Protein AF-A0A8X7BXV0-F1 (afdb_monomer_lite)

Organism: NCBI:txid2747483

Secondary structure (DSSP, 8-state):
--------------HHHHHHHHHHHHHHHHHHHHHHHHHHHHHHHHHHHT--SHHHHHHHHHHHHHHHHHHHHHHHHHHHHHHHHHHHHHHHHHHHHHHHHHHHHHHHHHHHHHHHHHHHHHHHHHHHHHHHHHHHHHHHHHHHHTT-S-----

Radius of gyration: 42.77 Å; chains: 1; bounding box: 95×38×122 Å

Structure (mmCIF, N/CA/C/O backbone):
data_AF-A0A8X7BXV0-F1
#
_entry.id   AF-A0A8X7BXV0-F1
#
loop_
_atom_site.group_PDB
_atom_site.id
_atom_site.type_symbol
_atom_site.label_atom_id
_atom_site.label_alt_id
_atom_site.label_comp_id
_atom_site.label_asym_id
_atom_site.label_entity_id
_atom_site.label_seq_id
_atom_site.pdbx_PDB_ins_code
_atom_site.Cartn_x
_atom_site.Cartn_y
_atom_site.Cartn_z
_atom_site.occupancy
_atom_site.B_iso_or_equiv
_atom_site.auth_seq_id
_atom_site.auth_comp_id
_atom_site.auth_asym_id
_atom_site.auth_atom_id
_atom_site.pdbx_PDB_model_num
ATOM 1 N N . MET A 1 1 ? -26.030 30.511 24.329 1.00 39.91 1 MET A N 1
ATOM 2 C CA . MET A 1 1 ? -25.497 30.866 22.996 1.00 39.91 1 MET A CA 1
ATOM 3 C C . MET A 1 1 ? -24.841 29.623 22.423 1.00 39.91 1 MET A C 1
ATOM 5 O O . MET A 1 1 ? -23.992 29.082 23.123 1.00 39.91 1 MET A O 1
ATOM 9 N N . PRO A 1 2 ? -25.259 29.094 21.260 1.00 41.56 2 PRO A N 1
ATOM 10 C CA . PRO A 1 2 ? -24.598 27.933 20.691 1.00 41.56 2 PRO A CA 1
ATOM 11 C C . PRO A 1 2 ? -23.264 28.367 20.081 1.00 41.56 2 PRO A C 1
ATOM 13 O O . PRO A 1 2 ? -23.161 29.399 19.420 1.00 41.56 2 PRO A O 1
ATOM 16 N N . ASN A 1 3 ? -22.243 27.588 20.408 1.00 39.78 3 ASN A N 1
ATOM 17 C CA . ASN A 1 3 ? -20.853 27.816 20.075 1.00 39.78 3 ASN A CA 1
ATOM 18 C C . ASN A 1 3 ? -20.645 27.579 18.572 1.00 39.78 3 ASN A C 1
ATOM 20 O O . ASN A 1 3 ? -21.033 26.535 18.047 1.00 39.78 3 ASN A O 1
ATOM 24 N N . ASN A 1 4 ? -20.050 28.560 17.900 1.00 46.72 4 ASN A N 1
ATOM 25 C CA . ASN A 1 4 ? -19.720 28.536 16.482 1.00 46.72 4 ASN A CA 1
ATOM 26 C C . ASN A 1 4 ? -18.530 27.577 16.292 1.00 46.72 4 ASN A C 1
ATOM 28 O O . ASN A 1 4 ? -17.373 27.986 16.357 1.00 46.72 4 ASN A O 1
ATOM 32 N N . ARG A 1 5 ? -18.802 26.271 16.186 1.00 43.88 5 ARG A N 1
ATOM 33 C CA . ARG A 1 5 ? -17.774 25.265 15.906 1.00 43.88 5 ARG A CA 1
ATOM 34 C C . ARG A 1 5 ? -17.424 25.396 14.426 1.00 43.88 5 ARG A C 1
ATOM 36 O O . ARG A 1 5 ? -18.223 25.024 13.571 1.00 43.88 5 ARG A O 1
ATOM 43 N N . ASN A 1 6 ? -16.264 25.994 14.169 1.00 43.31 6 ASN A N 1
ATOM 44 C CA . ASN A 1 6 ? -15.626 26.086 12.864 1.00 43.31 6 ASN A CA 1
ATOM 45 C C . ASN A 1 6 ? -15.789 24.757 12.117 1.00 43.31 6 ASN A C 1
ATOM 47 O O . ASN A 1 6 ? -15.297 23.723 12.565 1.00 43.31 6 ASN A O 1
ATOM 51 N N . GLN A 1 7 ? -16.516 24.790 11.002 1.00 45.28 7 GLN A N 1
ATOM 52 C CA . GLN A 1 7 ? -16.443 23.759 9.979 1.00 45.28 7 GLN A CA 1
ATOM 53 C C . GLN A 1 7 ? -15.106 23.962 9.266 1.00 45.28 7 GLN A C 1
ATOM 55 O O . GLN A 1 7 ? -15.044 24.565 8.199 1.00 45.28 7 GLN A O 1
ATOM 60 N N . GLU A 1 8 ? -14.017 23.531 9.897 1.00 42.00 8 GLU A N 1
ATOM 61 C CA . GLU A 1 8 ? -12.831 23.177 9.132 1.00 42.00 8 GLU A CA 1
ATOM 62 C C . GLU A 1 8 ? -13.243 21.956 8.318 1.00 42.00 8 GLU A C 1
ATOM 64 O O . GLU A 1 8 ? -13.408 20.854 8.837 1.00 42.00 8 GLU A O 1
ATOM 69 N N . THR A 1 9 ? -13.533 22.178 7.040 1.00 44.78 9 THR A N 1
ATOM 70 C CA . THR A 1 9 ? -13.479 21.118 6.046 1.00 44.78 9 THR A CA 1
ATOM 71 C C . THR A 1 9 ? -12.040 20.620 6.048 1.00 44.78 9 THR A C 1
ATOM 73 O O . THR A 1 9 ? -11.200 21.153 5.326 1.00 44.78 9 THR A O 1
ATOM 76 N N . GLU A 1 10 ? -11.736 19.652 6.911 1.00 49.72 10 GLU A N 1
ATOM 77 C CA . GLU A 1 10 ? -10.613 18.757 6.690 1.00 49.72 10 GLU A CA 1
ATOM 78 C C . GLU A 1 10 ? -10.901 18.085 5.347 1.00 49.72 10 GLU A C 1
ATOM 80 O O . GLU A 1 10 ? -11.665 17.124 5.255 1.00 49.72 10 GLU A O 1
ATOM 85 N N . GLU A 1 11 ? -10.356 18.645 4.265 1.00 49.06 11 GLU A N 1
ATOM 86 C CA . GLU A 1 11 ? -10.111 17.863 3.063 1.00 49.06 11 GLU A CA 1
ATOM 87 C C . GLU A 1 11 ? -9.143 16.763 3.491 1.00 49.06 11 GLU A C 1
ATOM 89 O O . GLU A 1 11 ? -7.925 16.937 3.495 1.00 49.06 11 GLU A O 1
ATOM 94 N N . THR A 1 12 ? -9.700 15.638 3.936 1.00 64.38 12 THR A N 1
ATOM 95 C CA . THR A 1 12 ? -8.961 14.402 4.142 1.00 64.38 12 THR A CA 1
ATOM 96 C C . THR A 1 12 ? -8.241 14.119 2.834 1.00 64.38 12 THR A C 1
ATOM 98 O O . THR A 1 12 ? -8.889 13.879 1.811 1.00 64.38 12 THR A O 1
ATOM 101 N N . PHE A 1 13 ? -6.913 14.240 2.843 1.00 65.81 13 PHE A N 1
ATOM 102 C CA . PHE A 1 13 ? -6.087 13.979 1.675 1.00 65.81 13 PHE A CA 1
ATOM 103 C C . PHE A 1 13 ? -6.373 12.555 1.204 1.00 65.81 13 PHE A C 1
ATOM 105 O O . PHE A 1 13 ? -6.016 11.604 1.890 1.00 65.81 13 PHE A O 1
ATOM 112 N N . ASP A 1 14 ? -7.038 12.428 0.056 1.00 72.69 14 ASP A N 1
ATOM 113 C CA . ASP A 1 14 ? -7.282 11.151 -0.601 1.00 72.69 14 ASP A CA 1
ATOM 114 C C . ASP A 1 14 ? -6.080 10.848 -1.510 1.00 72.69 14 ASP A C 1
ATOM 116 O O . ASP A 1 14 ? -5.956 11.431 -2.602 1.00 72.69 14 ASP A O 1
ATOM 120 N N . PRO A 1 15 ? -5.168 9.950 -1.093 1.00 68.12 15 PRO A N 1
ATOM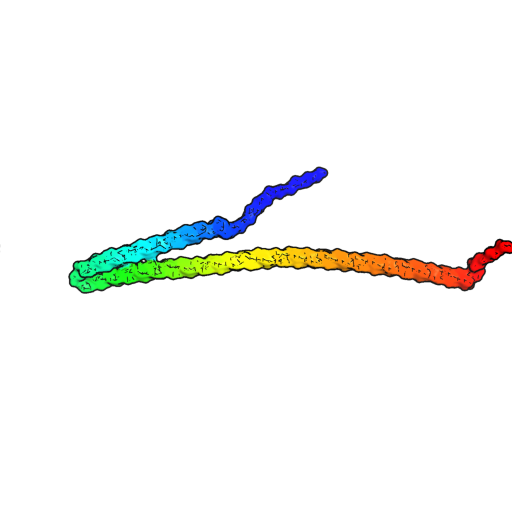 121 C CA . PRO A 1 15 ? -3.977 9.644 -1.868 1.00 68.12 15 PRO A CA 1
ATOM 122 C C . PRO A 1 15 ? -4.345 9.038 -3.224 1.00 68.12 15 PRO A C 1
ATOM 124 O O . PRO A 1 15 ? -3.634 9.255 -4.206 1.00 68.12 15 PRO A O 1
ATOM 127 N N . GLN A 1 16 ? -5.471 8.324 -3.329 1.00 69.81 16 GLN A N 1
ATOM 128 C CA . GLN A 1 16 ? -5.888 7.712 -4.586 1.00 69.81 16 GLN A CA 1
ATOM 129 C C . GLN A 1 16 ? -6.307 8.774 -5.604 1.00 69.81 16 GLN A C 1
ATOM 131 O O . GLN A 1 16 ? -5.940 8.672 -6.779 1.00 69.81 16 GLN A O 1
ATOM 136 N N . LYS A 1 17 ? -6.997 9.830 -5.166 1.00 76.75 17 LYS A N 1
ATOM 137 C CA . LYS A 1 17 ? -7.440 10.928 -6.039 1.00 76.75 17 LYS A CA 1
ATOM 138 C C . LYS A 1 17 ? -6.285 11.784 -6.563 1.00 76.75 17 LYS A C 1
ATOM 140 O O . LYS A 1 17 ? -6.341 12.255 -7.699 1.00 76.75 17 LYS A O 1
ATOM 145 N N . HIS A 1 18 ? -5.239 11.980 -5.762 1.00 72.06 18 HIS A N 1
ATOM 146 C CA . HIS A 1 18 ? -4.128 12.867 -6.119 1.00 72.06 18 HIS A CA 1
ATOM 147 C C . HIS A 1 18 ? -2.929 12.148 -6.745 1.00 72.06 18 HIS A C 1
ATOM 149 O O . HIS A 1 18 ? -2.298 12.694 -7.650 1.00 72.06 18 HIS A O 1
ATOM 155 N N . VAL A 1 19 ? -2.612 10.930 -6.306 1.00 77.31 19 VAL A N 1
ATOM 156 C CA . VAL A 1 19 ? -1.372 10.244 -6.697 1.00 77.31 19 VAL A CA 1
ATOM 157 C C . VAL A 1 19 ? -1.575 9.366 -7.938 1.00 77.31 19 VAL A C 1
ATOM 159 O O . VAL A 1 19 ? -0.706 9.331 -8.812 1.00 77.31 19 VAL A O 1
ATOM 162 N N . SER A 1 20 ? -2.743 8.733 -8.097 1.00 82.31 20 SER A N 1
ATOM 163 C CA . SER A 1 20 ? -3.017 7.846 -9.243 1.00 82.31 20 SER A CA 1
ATOM 164 C C . SER A 1 20 ? -2.879 8.532 -10.615 1.00 82.31 20 SER A C 1
ATOM 166 O O . SER A 1 20 ? -2.255 7.950 -11.506 1.00 82.31 20 SER A O 1
ATOM 168 N N . PRO A 1 21 ? -3.371 9.772 -10.832 1.00 85.44 21 PRO A N 1
ATOM 169 C CA . PRO A 1 21 ? -3.201 10.456 -12.118 1.00 85.44 21 PRO A CA 1
ATOM 170 C C . PRO A 1 21 ? -1.733 10.747 -12.455 1.00 85.44 21 PRO A C 1
ATOM 172 O O . PRO A 1 21 ? -1.325 10.627 -13.611 1.00 85.44 21 PRO A O 1
ATOM 175 N N . ILE A 1 22 ? -0.931 11.102 -11.446 1.00 84.75 22 ILE A N 1
ATOM 176 C CA . ILE A 1 22 ? 0.501 11.387 -11.604 1.00 84.75 22 ILE A CA 1
ATOM 177 C C . ILE A 1 22 ? 1.237 10.115 -12.023 1.00 84.75 22 ILE A C 1
ATOM 179 O O . ILE A 1 22 ? 2.021 10.139 -12.970 1.00 84.75 22 ILE A O 1
ATOM 183 N N . ILE A 1 23 ? 0.940 8.997 -11.363 1.00 85.31 23 ILE A N 1
ATOM 184 C CA . ILE A 1 23 ? 1.533 7.690 -11.658 1.00 85.31 23 ILE A CA 1
ATOM 185 C C . ILE A 1 23 ? 1.186 7.236 -13.073 1.00 85.31 23 ILE A C 1
ATOM 187 O O . ILE A 1 23 ? 2.075 6.842 -13.823 1.00 85.31 23 ILE A O 1
ATOM 191 N N . ASN A 1 24 ? -0.082 7.346 -13.470 1.00 86.88 24 ASN A N 1
ATOM 192 C CA . ASN A 1 24 ? -0.518 6.968 -14.814 1.00 86.88 24 ASN A CA 1
ATOM 193 C C . ASN A 1 24 ? 0.168 7.820 -15.891 1.00 86.88 24 ASN A C 1
ATOM 195 O O . ASN A 1 24 ? 0.605 7.299 -16.921 1.00 86.88 24 ASN A O 1
ATOM 199 N N . SER A 1 25 ? 0.309 9.124 -15.638 1.00 89.19 25 SER A N 1
ATOM 200 C CA . SER A 1 25 ? 1.036 10.038 -16.523 1.00 89.19 25 SER A CA 1
ATOM 201 C C . SER A 1 25 ? 2.518 9.665 -16.626 1.00 89.19 25 SER A C 1
ATOM 203 O O . SER A 1 25 ? 3.061 9.562 -17.728 1.00 89.19 25 SER A O 1
ATOM 205 N N . LEU A 1 26 ? 3.167 9.373 -15.494 1.00 88.88 26 LEU A N 1
ATOM 206 C CA . LEU A 1 26 ? 4.567 8.955 -15.450 1.00 88.88 26 LEU A CA 1
ATOM 207 C C . LEU A 1 26 ? 4.790 7.609 -16.151 1.00 88.88 26 LEU A C 1
ATOM 209 O O . LEU A 1 26 ? 5.744 7.477 -16.917 1.00 88.88 26 LEU A O 1
ATOM 213 N N . SER A 1 27 ? 3.893 6.641 -15.948 1.00 89.81 27 SER A N 1
ATOM 214 C CA . SER A 1 27 ? 3.903 5.347 -16.638 1.00 89.81 27 SER A CA 1
ATOM 215 C C . SER A 1 27 ? 3.830 5.531 -18.146 1.00 89.81 27 SER A C 1
ATOM 217 O O . SER A 1 27 ? 4.693 5.051 -18.881 1.00 89.81 27 SER A O 1
ATOM 219 N N . THR A 1 28 ? 2.855 6.318 -18.597 1.00 91.06 28 THR A N 1
ATOM 220 C CA . THR A 1 28 ? 2.651 6.625 -20.014 1.00 91.06 28 THR A CA 1
ATOM 221 C C . THR A 1 28 ? 3.893 7.288 -20.610 1.00 91.06 28 THR A C 1
ATOM 223 O O . THR A 1 28 ? 4.420 6.828 -21.623 1.00 91.06 28 THR A O 1
ATOM 226 N N . SER A 1 29 ? 4.416 8.323 -19.950 1.00 92.62 29 SER A N 1
ATOM 227 C CA . SER A 1 29 ? 5.624 9.035 -20.380 1.00 92.62 29 SER A CA 1
ATOM 228 C C . SER A 1 29 ? 6.847 8.112 -20.458 1.00 92.62 29 SER A C 1
ATOM 230 O O . SER A 1 29 ? 7.582 8.132 -21.445 1.00 92.62 29 SER A O 1
ATOM 232 N N . THR A 1 30 ? 7.028 7.234 -19.468 1.00 92.19 30 THR A N 1
ATOM 233 C CA . THR A 1 30 ? 8.156 6.293 -19.418 1.00 92.19 30 THR A CA 1
ATOM 234 C C . THR A 1 30 ? 8.076 5.255 -20.533 1.00 92.19 30 THR A C 1
ATOM 236 O O . THR A 1 30 ? 9.077 5.006 -21.206 1.00 92.19 30 THR A O 1
ATOM 239 N N . HIS A 1 31 ? 6.890 4.704 -20.810 1.00 91.81 31 HIS A N 1
ATOM 240 C CA . HIS A 1 31 ? 6.699 3.806 -21.951 1.00 91.81 31 HIS A CA 1
ATOM 241 C C . HIS A 1 31 ? 6.929 4.518 -23.287 1.00 91.81 31 HIS A C 1
ATOM 243 O O . HIS A 1 31 ? 7.582 3.960 -24.169 1.00 91.81 31 HIS A O 1
ATOM 249 N N . HIS A 1 32 ? 6.460 5.759 -23.446 1.00 94.56 32 HIS A N 1
ATOM 250 C CA . HIS A 1 32 ? 6.747 6.546 -24.647 1.00 94.56 32 HIS A CA 1
ATOM 251 C C . HIS A 1 32 ? 8.245 6.782 -24.836 1.00 94.56 32 HIS A C 1
ATOM 253 O O . HIS A 1 32 ? 8.755 6.598 -25.942 1.00 94.56 32 HIS A O 1
ATOM 259 N N . PHE A 1 33 ? 8.957 7.146 -23.770 1.00 94.81 33 PHE A N 1
ATOM 260 C CA . PHE A 1 33 ? 10.397 7.362 -23.823 1.00 94.81 33 PHE A CA 1
ATOM 261 C C . PHE A 1 33 ? 11.161 6.067 -24.141 1.00 94.81 33 PHE A C 1
ATOM 263 O O . PHE A 1 33 ? 12.003 6.063 -25.037 1.00 94.81 33 PHE A O 1
ATOM 270 N N . SER A 1 34 ? 10.812 4.951 -23.494 1.00 96.56 34 SER A N 1
ATOM 271 C CA . SER A 1 34 ? 11.367 3.621 -23.789 1.00 96.56 34 SER A CA 1
ATOM 272 C C . SER A 1 34 ? 11.156 3.226 -25.258 1.00 96.56 34 SER A C 1
ATOM 274 O O . SER A 1 34 ? 12.099 2.845 -25.958 1.00 96.56 34 SER A O 1
ATOM 276 N N . ASN A 1 35 ? 9.943 3.425 -25.781 1.00 95.94 35 ASN A N 1
ATOM 277 C CA . ASN A 1 35 ? 9.632 3.174 -27.187 1.00 95.94 35 ASN A CA 1
ATOM 278 C C . ASN A 1 35 ? 10.438 4.075 -28.132 1.00 95.94 35 ASN A C 1
ATOM 280 O O . ASN A 1 35 ? 10.921 3.605 -29.164 1.00 95.94 35 ASN A O 1
ATOM 284 N N . ALA A 1 36 ? 10.622 5.352 -27.786 1.00 96.81 36 ALA A N 1
ATOM 285 C CA . ALA A 1 36 ? 11.446 6.269 -28.566 1.00 96.81 36 ALA A CA 1
ATOM 286 C C . ALA A 1 36 ? 12.913 5.809 -28.609 1.00 96.81 36 ALA A C 1
ATOM 288 O O . ALA A 1 36 ? 13.510 5.789 -29.686 1.00 96.81 36 ALA A O 1
ATOM 289 N N . LEU A 1 37 ? 13.480 5.366 -27.481 1.00 96.88 37 LEU A N 1
ATOM 290 C CA . LEU A 1 37 ? 14.834 4.802 -27.432 1.00 96.88 37 LEU A CA 1
ATOM 291 C C . LEU A 1 37 ? 14.965 3.546 -28.303 1.00 96.88 37 LEU A C 1
ATOM 293 O O . LEU A 1 37 ? 15.917 3.439 -29.075 1.00 96.88 37 LEU A O 1
ATOM 297 N N . MET A 1 38 ? 13.985 2.639 -28.257 1.00 97.00 38 MET A N 1
ATOM 298 C CA . MET A 1 38 ? 13.956 1.453 -29.124 1.00 97.00 38 MET A CA 1
ATOM 299 C C . MET A 1 38 ? 13.912 1.818 -30.613 1.00 97.00 38 MET A C 1
ATOM 301 O O . MET A 1 38 ? 14.627 1.226 -31.425 1.00 97.00 38 MET A O 1
ATOM 305 N N . GLN A 1 39 ? 13.113 2.818 -30.993 1.00 97.12 39 GLN A N 1
ATOM 306 C CA . GLN A 1 39 ? 13.064 3.306 -32.374 1.00 97.12 39 GLN A CA 1
ATOM 307 C C . GLN A 1 39 ? 14.400 3.916 -32.814 1.00 97.12 39 GLN A C 1
ATOM 309 O O . GLN A 1 39 ? 14.862 3.638 -33.924 1.00 97.12 39 GLN A O 1
ATOM 314 N N . GLN A 1 40 ? 15.048 4.699 -31.946 1.00 96.31 40 GLN A N 1
ATOM 315 C CA . GLN A 1 40 ? 16.380 5.244 -32.218 1.00 96.31 40 GLN A CA 1
ATOM 316 C C . GLN A 1 40 ? 17.418 4.129 -32.376 1.00 96.31 40 GLN A C 1
ATOM 318 O O . GLN A 1 40 ? 18.187 4.155 -33.336 1.00 96.31 40 GLN A O 1
ATOM 323 N N . ALA A 1 41 ? 17.394 3.113 -31.509 1.00 97.12 41 ALA A N 1
ATOM 324 C CA . ALA A 1 41 ? 18.276 1.955 -31.609 1.00 97.12 41 ALA A CA 1
ATOM 325 C C . ALA A 1 41 ? 18.091 1.209 -32.942 1.00 97.12 41 ALA A C 1
ATOM 327 O O . ALA A 1 41 ? 19.070 0.863 -33.599 1.00 97.12 41 ALA A O 1
ATOM 328 N N . ASN A 1 42 ? 16.849 1.018 -33.393 1.00 96.06 42 ASN A N 1
ATOM 329 C CA . ASN A 1 42 ? 16.563 0.357 -34.669 1.00 96.06 42 ASN A CA 1
ATOM 330 C C . ASN A 1 42 ? 17.025 1.185 -35.878 1.00 96.06 42 ASN A C 1
ATOM 332 O O . ASN A 1 42 ? 17.628 0.640 -36.802 1.00 96.06 42 ASN A O 1
ATOM 336 N N . SER A 1 43 ? 16.803 2.503 -35.855 1.00 96.50 43 SER A N 1
ATOM 337 C CA . SER A 1 43 ? 17.302 3.418 -36.892 1.00 96.50 43 SER A CA 1
ATOM 338 C C . SER A 1 43 ? 18.833 3.410 -36.964 1.00 96.50 43 SER A C 1
ATOM 340 O O . SER A 1 43 ? 19.417 3.326 -38.046 1.00 96.50 43 SER A O 1
ATOM 342 N N . LEU A 1 44 ? 19.495 3.440 -35.804 1.00 95.19 44 LEU A N 1
ATOM 343 C CA . LEU A 1 44 ? 20.950 3.407 -35.708 1.00 95.19 44 LEU A CA 1
ATOM 344 C C . LEU A 1 44 ? 21.525 2.059 -36.158 1.00 95.19 44 LEU A C 1
ATOM 346 O O . LEU A 1 44 ? 22.523 2.053 -36.872 1.00 95.19 44 LEU A O 1
ATOM 350 N N . SER A 1 45 ? 20.867 0.945 -35.828 1.00 95.75 45 SER A N 1
ATOM 351 C CA . SER A 1 45 ? 21.229 -0.395 -36.309 1.00 95.75 45 SER A CA 1
ATOM 352 C C . SER A 1 45 ? 21.236 -0.451 -37.837 1.00 95.75 45 SER A C 1
ATOM 354 O O . SER A 1 45 ? 22.219 -0.889 -38.426 1.00 95.75 45 SER A O 1
ATOM 356 N N . GLY A 1 46 ? 20.189 0.070 -38.489 1.00 93.88 46 GLY A N 1
ATOM 357 C CA . GLY A 1 46 ? 20.126 0.114 -39.952 1.00 93.88 46 GLY A CA 1
ATOM 358 C C . GLY A 1 46 ? 21.239 0.963 -40.576 1.00 93.88 46 GLY A C 1
ATOM 359 O O . GLY A 1 46 ? 21.791 0.598 -41.610 1.00 93.88 46 GLY A O 1
ATOM 360 N N . LYS A 1 47 ? 21.627 2.070 -39.927 1.00 94.06 47 LYS A N 1
ATOM 361 C CA . LYS A 1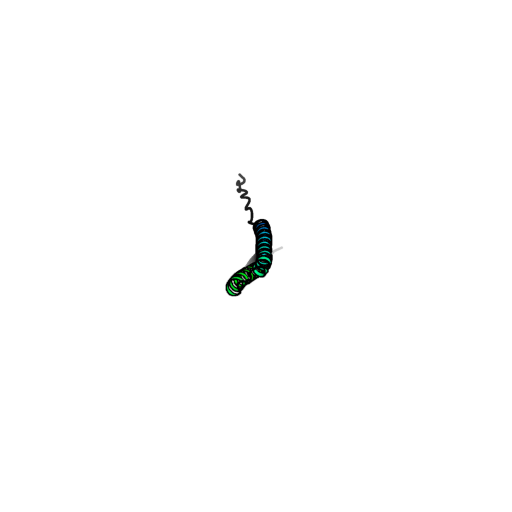 47 ? 22.784 2.877 -40.356 1.00 94.06 47 LYS A CA 1
ATOM 362 C C . LYS A 1 47 ? 24.108 2.144 -40.142 1.00 94.06 47 LYS A C 1
ATOM 364 O O . LYS A 1 47 ? 24.977 2.222 -41.004 1.00 94.06 47 LYS A O 1
ATOM 369 N N . ALA A 1 48 ? 24.257 1.432 -39.026 1.00 94.31 48 ALA A N 1
ATOM 370 C CA . ALA A 1 48 ? 25.450 0.648 -38.714 1.00 94.31 48 ALA A CA 1
ATOM 371 C C . ALA A 1 48 ? 25.688 -0.461 -39.747 1.00 94.31 48 ALA A C 1
ATOM 373 O O . ALA A 1 48 ? 26.831 -0.759 -40.089 1.00 94.31 48 ALA A O 1
ATOM 374 N N . ASP A 1 49 ? 24.621 -1.032 -40.307 1.00 93.31 49 ASP A N 1
ATOM 375 C CA . ASP A 1 49 ? 24.730 -2.047 -41.353 1.00 93.31 49 ASP A CA 1
ATOM 376 C C . ASP A 1 49 ? 25.316 -1.538 -42.671 1.00 93.31 49 ASP A C 1
ATOM 378 O O . ASP A 1 49 ? 25.885 -2.329 -43.420 1.00 93.31 49 ASP A O 1
ATOM 382 N N . MET A 1 50 ? 25.258 -0.228 -42.918 1.00 95.25 50 MET A N 1
ATOM 383 C CA . MET A 1 50 ? 25.861 0.417 -44.088 1.00 95.25 50 MET A CA 1
ATOM 384 C C . MET A 1 50 ? 27.349 0.764 -43.892 1.00 95.25 50 MET A C 1
ATOM 386 O O . MET A 1 50 ? 27.986 1.272 -44.815 1.00 95.25 50 MET A O 1
ATOM 390 N N . ILE A 1 51 ? 27.907 0.538 -42.697 1.00 95.75 51 ILE A N 1
ATOM 391 C CA . ILE A 1 51 ? 29.301 0.859 -42.373 1.00 95.75 51 ILE A CA 1
ATOM 392 C C . ILE A 1 51 ? 30.210 -0.285 -42.831 1.00 95.75 51 ILE A C 1
ATOM 394 O O . ILE A 1 51 ? 30.072 -1.422 -42.385 1.00 95.75 51 ILE A O 1
ATOM 398 N N . ASN A 1 52 ? 31.176 0.040 -43.695 1.00 95.88 52 ASN A N 1
ATOM 399 C CA . ASN A 1 52 ? 32.144 -0.928 -44.222 1.00 95.88 52 ASN A CA 1
ATOM 400 C C . ASN A 1 52 ? 33.337 -1.166 -43.286 1.00 95.88 52 ASN A C 1
ATOM 402 O O . ASN A 1 52 ? 33.944 -2.231 -43.345 1.00 95.88 52 ASN A O 1
ATOM 406 N N . ASP A 1 53 ? 33.688 -0.183 -42.450 1.00 97.69 53 ASP A N 1
ATOM 407 C CA . ASP A 1 53 ? 34.765 -0.326 -41.469 1.00 97.69 53 ASP A CA 1
ATOM 408 C C . ASP A 1 53 ? 34.295 -1.176 -40.271 1.00 97.69 53 ASP A C 1
ATOM 410 O O . ASP A 1 53 ? 33.367 -0.762 -39.566 1.00 97.69 53 ASP A O 1
ATOM 414 N N . PRO A 1 54 ? 34.904 -2.349 -40.013 1.00 95.38 54 PRO A N 1
ATOM 415 C CA . PRO A 1 54 ? 34.421 -3.268 -38.984 1.00 95.38 54 PRO A CA 1
ATOM 416 C C . PRO A 1 54 ? 34.461 -2.693 -37.564 1.00 95.38 54 PRO A C 1
ATOM 418 O O . PRO A 1 54 ? 33.536 -2.929 -36.788 1.00 95.38 54 PRO A O 1
ATOM 421 N N . GLU A 1 55 ? 35.495 -1.922 -37.221 1.00 96.06 55 GLU A N 1
ATOM 422 C CA . GLU A 1 55 ? 35.655 -1.354 -35.874 1.00 96.06 55 GLU A CA 1
ATOM 423 C C . GLU A 1 55 ? 34.645 -0.230 -35.609 1.00 96.06 55 GLU A C 1
ATOM 425 O O . GLU A 1 55 ? 34.009 -0.174 -34.550 1.00 96.06 55 GLU A O 1
ATOM 430 N N . THR A 1 56 ? 34.407 0.626 -36.604 1.00 94.50 56 THR A N 1
ATOM 431 C CA . THR A 1 56 ? 33.355 1.645 -36.540 1.00 94.50 56 THR A CA 1
ATOM 432 C C . THR A 1 56 ? 31.974 0.991 -36.479 1.00 94.50 56 THR A C 1
ATOM 434 O O . THR A 1 56 ? 31.145 1.390 -35.659 1.00 94.50 56 THR A O 1
ATOM 437 N N . LYS A 1 57 ? 31.722 -0.054 -37.285 1.00 96.75 57 LYS A N 1
ATOM 438 C CA . LYS A 1 57 ? 30.459 -0.808 -37.244 1.00 96.75 57 LYS A CA 1
ATOM 439 C C . LYS A 1 57 ? 30.214 -1.403 -35.859 1.00 96.75 57 LYS A C 1
ATOM 441 O O . LYS A 1 57 ? 29.114 -1.264 -35.324 1.00 96.75 57 LYS A O 1
ATOM 446 N N . LYS A 1 58 ? 31.235 -2.022 -35.261 1.00 96.00 58 LYS A N 1
ATOM 447 C CA . LYS A 1 58 ? 31.168 -2.576 -33.905 1.00 96.00 58 LYS A CA 1
ATOM 448 C C . LYS A 1 58 ? 30.825 -1.499 -32.876 1.00 96.00 58 LYS A C 1
ATOM 450 O O . LYS A 1 58 ? 29.864 -1.668 -32.137 1.00 96.00 58 LYS A O 1
ATOM 455 N N . SER A 1 59 ? 31.523 -0.365 -32.906 1.00 94.75 59 SER A N 1
ATOM 456 C CA . SER A 1 59 ? 31.276 0.752 -31.980 1.00 94.75 59 SER A CA 1
ATOM 457 C C . SER A 1 59 ? 29.834 1.274 -32.067 1.00 94.75 59 SER A C 1
ATOM 459 O O . SER A 1 59 ? 29.203 1.560 -31.052 1.00 94.75 59 SER A O 1
ATOM 461 N N . PHE A 1 60 ? 29.274 1.364 -33.278 1.00 95.38 60 PHE A N 1
ATOM 462 C CA . PHE A 1 60 ? 27.868 1.727 -33.474 1.00 95.38 60 PHE A CA 1
ATOM 463 C C . PHE A 1 60 ? 26.907 0.670 -32.920 1.00 95.38 60 PHE A C 1
ATOM 465 O O . PHE A 1 60 ? 25.912 1.025 -32.287 1.00 95.38 60 PHE A O 1
ATOM 472 N N . MET A 1 61 ? 27.192 -0.615 -33.135 1.00 97.00 61 MET A N 1
ATOM 473 C CA . MET A 1 61 ? 26.370 -1.704 -32.601 1.00 97.00 61 MET A CA 1
ATOM 474 C C . MET A 1 61 ? 26.404 -1.768 -31.071 1.00 97.00 61 MET A C 1
ATOM 476 O O . MET A 1 61 ? 25.371 -2.044 -30.464 1.00 97.00 61 MET A O 1
ATOM 480 N N . ASP A 1 62 ? 27.529 -1.432 -30.441 1.00 96.75 62 ASP A N 1
ATOM 481 C CA . ASP A 1 62 ? 27.614 -1.308 -28.984 1.00 96.75 62 ASP A CA 1
ATOM 482 C C . ASP A 1 62 ? 26.677 -0.197 -28.473 1.00 96.75 62 ASP A C 1
ATOM 484 O O . ASP A 1 62 ? 25.925 -0.404 -27.522 1.00 96.75 62 ASP A O 1
ATOM 488 N N . ILE A 1 63 ? 26.615 0.953 -29.158 1.00 96.25 63 ILE A N 1
ATOM 489 C CA . ILE A 1 63 ? 25.656 2.027 -28.832 1.00 96.25 63 ILE A CA 1
ATOM 490 C C . ILE A 1 63 ? 24.206 1.553 -29.017 1.00 96.25 63 ILE A C 1
ATOM 492 O O . ILE A 1 63 ? 23.360 1.830 -28.167 1.00 96.25 63 ILE A O 1
ATOM 496 N N . VAL A 1 64 ? 23.901 0.833 -30.103 1.00 97.38 64 VAL A N 1
ATOM 497 C CA . VAL A 1 64 ? 22.565 0.256 -30.348 1.00 97.38 64 VAL A CA 1
ATOM 498 C C . VAL A 1 64 ? 22.153 -0.668 -29.205 1.00 97.38 64 VAL A C 1
ATOM 500 O O . VAL A 1 64 ? 21.027 -0.569 -28.715 1.00 97.38 64 VAL A O 1
ATOM 503 N N . ASN A 1 65 ? 23.053 -1.551 -28.773 1.00 97.19 65 ASN A N 1
ATOM 504 C CA . ASN A 1 65 ? 22.790 -2.483 -27.683 1.00 97.19 65 ASN A CA 1
ATOM 505 C C . ASN A 1 65 ? 22.574 -1.738 -26.363 1.00 97.19 65 ASN A C 1
ATOM 507 O O . ASN A 1 65 ? 21.559 -1.969 -25.711 1.00 97.19 65 ASN A O 1
ATOM 511 N N . ASN A 1 66 ? 23.419 -0.754 -26.045 1.00 97.50 66 ASN A N 1
ATOM 512 C CA . ASN A 1 66 ? 23.251 0.083 -24.856 1.00 97.50 66 ASN A CA 1
ATOM 513 C C . ASN A 1 66 ? 21.896 0.812 -24.847 1.00 97.50 66 ASN A C 1
ATOM 515 O O . ASN A 1 66 ? 21.223 0.863 -23.821 1.00 97.50 66 ASN A O 1
ATOM 519 N N . LEU A 1 67 ? 21.448 1.352 -25.988 1.00 97.19 67 LEU A N 1
ATOM 520 C CA . LEU A 1 67 ? 20.132 1.997 -26.085 1.00 97.19 67 LEU A CA 1
ATOM 521 C C . LEU A 1 67 ? 18.982 1.015 -25.816 1.00 97.19 67 LEU A C 1
ATOM 523 O O . LEU A 1 67 ? 18.021 1.373 -25.133 1.00 97.19 67 LEU A O 1
ATOM 527 N N . ARG A 1 68 ? 19.080 -0.220 -26.326 1.00 97.62 68 ARG A N 1
ATOM 528 C CA . ARG A 1 68 ? 18.090 -1.280 -26.066 1.00 97.62 68 ARG A CA 1
ATOM 529 C C . ARG A 1 68 ? 18.077 -1.690 -24.598 1.00 97.62 68 ARG A C 1
ATOM 531 O O . ARG A 1 68 ? 17.000 -1.842 -24.025 1.00 97.62 68 ARG A O 1
ATOM 538 N N . GLU A 1 69 ? 19.249 -1.827 -23.986 1.00 97.69 69 GLU A N 1
ATOM 539 C CA . GLU A 1 69 ? 19.385 -2.141 -22.563 1.00 97.69 69 GLU A CA 1
ATOM 540 C C . GLU A 1 69 ? 18.767 -1.047 -21.689 1.00 97.69 69 GLU A C 1
ATOM 542 O O . GLU A 1 69 ? 17.968 -1.353 -20.805 1.00 97.69 69 GLU A O 1
ATOM 547 N N . ILE A 1 70 ? 19.039 0.228 -21.985 1.00 96.19 70 ILE A N 1
ATOM 548 C CA . ILE A 1 70 ? 18.443 1.364 -21.268 1.00 96.19 70 ILE A CA 1
ATOM 549 C C . ILE A 1 70 ? 16.914 1.359 -21.405 1.00 96.19 70 ILE A C 1
ATOM 551 O O . ILE A 1 70 ? 16.211 1.516 -20.407 1.00 96.19 70 ILE A O 1
ATOM 555 N N . ALA A 1 71 ? 16.376 1.145 -22.610 1.00 96.31 71 ALA A N 1
ATOM 556 C CA . ALA A 1 71 ? 14.928 1.074 -22.826 1.00 96.31 71 ALA A CA 1
ATOM 557 C C . ALA A 1 71 ? 14.278 -0.079 -22.034 1.00 96.31 71 ALA A C 1
ATOM 559 O O . ALA A 1 71 ? 13.248 0.093 -21.372 1.00 96.31 71 ALA A O 1
ATOM 560 N N . SER A 1 72 ? 14.915 -1.253 -22.039 1.00 94.88 72 SER A N 1
ATOM 561 C CA . SER A 1 72 ? 14.460 -2.411 -21.264 1.00 94.88 72 SER A CA 1
ATOM 562 C C . SER A 1 72 ? 14.505 -2.144 -19.756 1.00 94.88 72 SER A C 1
ATOM 564 O O . SER A 1 72 ? 13.560 -2.479 -19.036 1.00 94.88 72 SER A O 1
ATOM 566 N N . ALA A 1 73 ? 15.572 -1.504 -19.273 1.00 95.38 73 ALA A N 1
ATOM 567 C CA . ALA A 1 73 ? 15.733 -1.150 -17.867 1.00 95.38 73 ALA A CA 1
ATOM 568 C C . ALA A 1 73 ? 14.673 -0.140 -17.406 1.00 95.38 73 ALA A C 1
ATOM 570 O O . ALA A 1 73 ? 14.085 -0.319 -16.343 1.00 95.38 73 ALA A O 1
ATOM 571 N N . LEU A 1 74 ? 14.370 0.875 -18.220 1.00 94.31 74 LEU A N 1
ATOM 572 C CA . LEU A 1 74 ? 13.315 1.854 -17.931 1.00 94.31 74 LEU A CA 1
ATOM 573 C C . LEU A 1 74 ? 11.936 1.206 -17.825 1.00 94.31 74 LEU A C 1
ATOM 575 O O . LEU A 1 74 ? 11.177 1.524 -16.913 1.00 94.31 74 LEU A O 1
ATOM 579 N N . THR A 1 75 ? 11.630 0.279 -18.733 1.00 91.50 75 THR A N 1
ATOM 580 C CA . THR A 1 75 ? 10.366 -0.471 -18.708 1.00 91.50 75 THR A CA 1
ATOM 581 C C . THR A 1 75 ? 10.261 -1.294 -17.424 1.00 91.50 75 THR A C 1
ATOM 583 O O . THR A 1 75 ? 9.285 -1.172 -16.693 1.00 91.50 75 THR A O 1
ATOM 586 N N . SER A 1 76 ? 11.323 -2.031 -17.085 1.00 93.94 76 SER A N 1
ATOM 587 C CA . SER A 1 76 ? 11.371 -2.855 -15.869 1.00 93.94 76 SER A CA 1
ATOM 588 C C . SER A 1 76 ? 11.248 -2.017 -14.591 1.00 93.94 76 SER A C 1
ATOM 590 O O . SER A 1 76 ? 10.561 -2.400 -13.647 1.00 93.94 76 SER A O 1
ATOM 592 N N . LEU A 1 77 ? 11.900 -0.851 -14.550 1.00 91.12 77 LEU A N 1
ATOM 593 C CA . LEU A 1 77 ? 11.804 0.082 -13.429 1.00 91.12 77 LEU A CA 1
ATOM 594 C C . LEU A 1 77 ? 10.374 0.611 -13.270 1.00 91.12 77 LEU A C 1
ATOM 596 O O . LEU A 1 77 ? 9.883 0.710 -12.146 1.00 91.12 77 LEU A O 1
ATOM 600 N N . MET A 1 78 ? 9.694 0.916 -14.377 1.00 90.88 78 MET A N 1
ATOM 601 C CA . MET A 1 78 ? 8.308 1.377 -14.345 1.00 90.88 78 MET A CA 1
ATOM 602 C C . MET A 1 78 ? 7.349 0.290 -13.849 1.00 90.88 78 MET A C 1
ATOM 604 O O . MET A 1 78 ? 6.492 0.577 -13.013 1.00 90.88 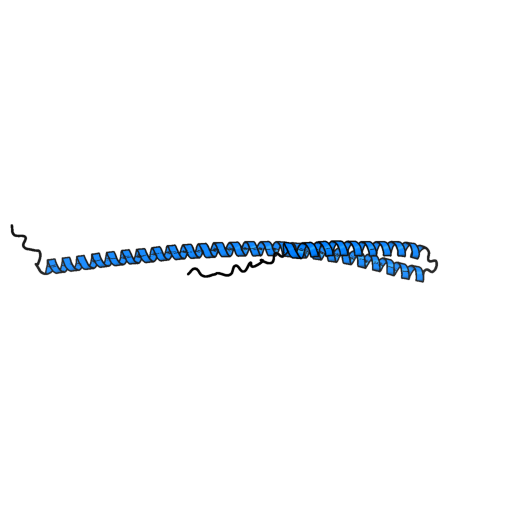78 MET A O 1
ATOM 608 N N . ASP A 1 79 ? 7.525 -0.954 -14.296 1.00 89.25 79 ASP A N 1
ATOM 609 C CA . ASP A 1 79 ? 6.715 -2.091 -13.845 1.00 89.25 79 ASP A CA 1
ATOM 610 C C . ASP A 1 79 ? 6.891 -2.343 -12.340 1.00 89.25 79 ASP A C 1
ATOM 612 O O . ASP A 1 79 ? 5.911 -2.499 -11.607 1.00 89.25 79 ASP A O 1
ATOM 616 N N . ASN A 1 80 ? 8.135 -2.291 -11.852 1.00 92.00 80 ASN A N 1
ATOM 617 C CA . ASN A 1 80 ? 8.436 -2.411 -10.425 1.00 92.00 80 ASN A CA 1
ATOM 618 C C . ASN A 1 80 ? 7.797 -1.280 -9.607 1.00 92.00 80 ASN A C 1
ATOM 620 O O . ASN A 1 80 ? 7.222 -1.533 -8.548 1.00 92.00 80 ASN A O 1
ATOM 624 N N . ASN A 1 81 ? 7.855 -0.040 -10.102 1.00 89.50 81 ASN A N 1
ATOM 625 C CA . ASN A 1 81 ? 7.205 1.092 -9.444 1.00 89.50 81 ASN A CA 1
ATOM 626 C C . ASN A 1 81 ? 5.685 0.901 -9.381 1.00 89.50 81 ASN A C 1
ATOM 628 O O . ASN A 1 81 ? 5.099 1.078 -8.315 1.00 89.50 81 ASN A O 1
ATOM 632 N N . ASN A 1 82 ? 5.051 0.493 -10.484 1.00 87.81 82 ASN A N 1
ATOM 633 C CA . ASN A 1 82 ? 3.614 0.213 -10.526 1.00 87.81 82 ASN A CA 1
ATOM 634 C C . ASN A 1 82 ? 3.211 -0.876 -9.517 1.00 87.81 82 ASN A C 1
ATOM 636 O O . ASN A 1 82 ? 2.188 -0.746 -8.846 1.00 87.81 82 ASN A O 1
ATOM 640 N N . MET A 1 83 ? 4.032 -1.917 -9.356 1.00 90.00 83 MET A N 1
ATOM 641 C CA . MET A 1 83 ? 3.803 -2.952 -8.345 1.00 90.00 83 MET A CA 1
ATOM 642 C C . MET A 1 83 ? 3.892 -2.395 -6.919 1.00 90.00 83 MET A C 1
ATOM 644 O O . MET A 1 83 ? 3.002 -2.651 -6.109 1.00 90.00 83 MET A O 1
ATOM 648 N N . ALA A 1 84 ? 4.928 -1.609 -6.616 1.00 87.94 84 ALA A N 1
ATOM 649 C CA . ALA A 1 84 ? 5.091 -0.985 -5.302 1.00 87.94 84 ALA A CA 1
ATOM 650 C C . ALA A 1 84 ? 3.919 -0.048 -4.968 1.00 87.94 84 ALA A C 1
ATOM 652 O O . ALA A 1 84 ? 3.415 -0.040 -3.848 1.00 87.94 84 ALA A O 1
ATOM 653 N N . ILE A 1 85 ? 3.434 0.705 -5.955 1.00 87.56 85 ILE A N 1
ATOM 654 C CA . ILE A 1 85 ? 2.244 1.551 -5.826 1.00 87.56 85 ILE A CA 1
ATOM 655 C C . ILE A 1 85 ? 1.010 0.724 -5.465 1.00 87.56 85 ILE A C 1
ATOM 657 O O . ILE A 1 85 ? 0.289 1.100 -4.543 1.00 87.56 85 ILE A O 1
ATOM 661 N N . GLY A 1 86 ? 0.782 -0.400 -6.151 1.00 86.56 86 GLY A N 1
ATOM 662 C CA . GLY A 1 86 ? -0.328 -1.298 -5.828 1.00 86.56 86 GLY A CA 1
ATOM 663 C C . GLY A 1 86 ? -0.250 -1.810 -4.386 1.00 86.56 86 GLY A C 1
ATOM 664 O O . GLY A 1 86 ? -1.248 -1.807 -3.673 1.00 86.56 86 GLY A O 1
ATOM 665 N N . GLN A 1 87 ? 0.952 -2.153 -3.914 1.00 90.31 87 GLN A N 1
ATOM 666 C CA . GLN A 1 87 ? 1.169 -2.553 -2.519 1.00 90.31 87 GLN A CA 1
ATOM 667 C C . GLN A 1 87 ? 0.855 -1.423 -1.529 1.00 90.31 87 GLN A C 1
ATOM 669 O O . GLN A 1 87 ? 0.234 -1.672 -0.497 1.00 90.31 87 GLN A O 1
ATOM 674 N N . PHE A 1 88 ? 1.242 -0.181 -1.837 1.00 87.00 88 PHE A N 1
ATOM 675 C CA . PHE A 1 88 ? 0.894 0.967 -0.999 1.00 87.00 88 PHE A CA 1
ATOM 676 C C . PHE A 1 88 ? -0.615 1.216 -0.954 1.00 87.00 88 PHE A C 1
ATOM 678 O O . PHE A 1 88 ? -1.131 1.530 0.113 1.00 87.00 88 PHE A O 1
ATOM 685 N N . GLN A 1 89 ? -1.330 1.053 -2.072 1.00 86.88 89 GLN A N 1
ATOM 686 C CA . GLN A 1 89 ? -2.790 1.187 -2.104 1.00 86.88 89 GLN A CA 1
ATOM 687 C C . GLN A 1 89 ? -3.467 0.171 -1.179 1.00 86.88 89 GLN A C 1
ATOM 689 O O . GLN A 1 89 ? -4.269 0.568 -0.339 1.00 86.88 89 GLN A O 1
ATOM 694 N N . THR A 1 90 ? -3.077 -1.105 -1.257 1.00 90.06 90 THR A N 1
ATOM 695 C CA . THR A 1 90 ? -3.581 -2.139 -0.340 1.00 90.06 90 THR A CA 1
ATOM 696 C C . THR A 1 90 ? -3.263 -1.808 1.119 1.00 90.06 90 THR A C 1
ATOM 698 O O . THR A 1 90 ? -4.127 -1.934 1.980 1.00 90.06 90 THR A O 1
ATOM 701 N N . LEU A 1 91 ? -2.055 -1.315 1.411 1.00 91.50 91 LEU A N 1
ATOM 702 C CA . LEU A 1 91 ? -1.687 -0.920 2.772 1.00 91.50 91 LEU A CA 1
ATOM 703 C C . LEU A 1 91 ? -2.563 0.225 3.308 1.00 91.50 91 LEU A C 1
ATOM 705 O O . LEU A 1 91 ? -2.926 0.212 4.482 1.00 91.50 91 LEU A O 1
ATOM 709 N N . PHE A 1 92 ? -2.909 1.212 2.475 1.00 87.56 92 PHE A N 1
ATOM 710 C CA . PHE A 1 92 ? -3.820 2.288 2.879 1.00 87.56 92 PHE A CA 1
ATOM 711 C C . PHE A 1 92 ? -5.217 1.758 3.219 1.00 87.56 92 PHE A C 1
ATOM 713 O O . PHE A 1 92 ? -5.776 2.151 4.242 1.00 87.56 92 PHE A O 1
ATOM 720 N N . GLU A 1 93 ? -5.750 0.839 2.413 1.00 89.38 93 GLU A N 1
ATOM 721 C CA . GLU A 1 93 ? -7.043 0.190 2.675 1.00 89.38 93 GLU A CA 1
ATOM 722 C C . GLU A 1 93 ? -7.019 -0.608 3.989 1.00 89.38 93 GLU A C 1
ATOM 724 O O . GLU A 1 93 ? -7.951 -0.524 4.797 1.00 89.38 93 GLU A O 1
ATOM 729 N N . ASP A 1 94 ? -5.927 -1.331 4.249 1.00 94.00 94 ASP A N 1
ATOM 730 C CA . ASP A 1 94 ? -5.731 -2.073 5.496 1.00 94.00 94 ASP A CA 1
ATOM 731 C C . ASP A 1 94 ? -5.679 -1.142 6.717 1.00 94.00 94 ASP A C 1
ATOM 733 O O . ASP A 1 94 ? -6.274 -1.445 7.757 1.00 94.00 94 ASP A O 1
ATOM 737 N N . VAL A 1 95 ? -5.005 0.009 6.602 1.00 92.88 95 VAL A N 1
ATOM 738 C CA . VAL A 1 95 ? -4.940 1.024 7.667 1.00 92.88 95 VAL A CA 1
ATOM 739 C C . VAL A 1 95 ? -6.318 1.628 7.939 1.00 92.88 95 VAL A C 1
ATOM 741 O O . VAL A 1 95 ? -6.713 1.712 9.101 1.00 92.88 95 VAL A O 1
ATOM 744 N N . GLU A 1 96 ? -7.078 1.988 6.903 1.00 90.38 96 GLU A N 1
ATOM 745 C CA . GLU A 1 96 ? -8.439 2.524 7.059 1.00 90.38 96 GLU A CA 1
ATOM 746 C C . GLU A 1 96 ? -9.375 1.494 7.721 1.00 90.38 96 GLU A C 1
ATOM 748 O O . GLU A 1 96 ? -10.172 1.811 8.609 1.00 90.38 96 GLU A O 1
ATOM 753 N N . SER A 1 97 ? -9.260 0.224 7.324 1.00 94.25 97 SER A N 1
ATOM 754 C CA . SER A 1 97 ? -10.001 -0.884 7.933 1.00 94.25 97 SER A CA 1
ATOM 755 C C . SER A 1 97 ? -9.645 -1.064 9.413 1.00 94.25 97 SER A C 1
ATOM 757 O O . SER A 1 97 ? -10.526 -1.237 10.265 1.00 94.25 97 SER A O 1
ATOM 759 N N . LEU A 1 98 ? -8.355 -0.980 9.745 1.00 96.00 98 LEU A N 1
ATOM 760 C CA . LEU A 1 98 ? -7.876 -1.067 11.119 1.00 96.00 98 LEU A CA 1
ATOM 761 C C . LEU A 1 98 ? -8.379 0.104 11.974 1.00 96.00 98 LEU A C 1
ATOM 763 O O . LEU A 1 98 ? -8.819 -0.116 13.102 1.00 96.00 98 LEU A O 1
ATOM 767 N N . GLU A 1 99 ? -8.370 1.323 11.438 1.00 95.25 99 GLU A N 1
ATOM 768 C CA . GLU A 1 99 ? -8.905 2.508 12.110 1.00 95.25 99 GLU A CA 1
ATOM 769 C C . GLU A 1 99 ? -10.394 2.332 12.453 1.00 95.25 99 GLU A C 1
ATOM 771 O O . GLU A 1 99 ? -10.794 2.501 13.609 1.00 95.25 99 GLU A O 1
ATOM 776 N N . LYS A 1 100 ? -11.215 1.888 11.490 1.00 95.12 100 LYS A N 1
ATOM 777 C CA . LYS A 1 100 ? -12.643 1.591 11.721 1.00 95.12 100 LYS A CA 1
ATOM 778 C C . LYS A 1 100 ? -12.839 0.581 12.849 1.00 95.12 100 LYS A C 1
ATOM 780 O O . LYS A 1 100 ? -13.695 0.769 13.713 1.00 95.12 100 LYS A O 1
ATOM 785 N N . ARG A 1 101 ? -12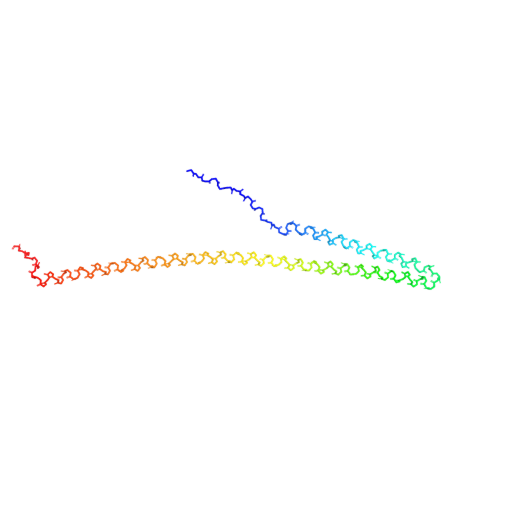.021 -0.475 12.880 1.00 97.50 101 ARG A N 1
ATOM 786 C CA . ARG A 1 101 ? -12.064 -1.480 13.952 1.00 97.50 101 ARG A CA 1
ATOM 787 C C . ARG A 1 101 ? -11.708 -0.898 15.317 1.00 97.50 101 ARG A C 1
ATOM 789 O O . ARG A 1 101 ? -12.347 -1.272 16.298 1.00 97.50 101 ARG A O 1
ATOM 796 N N . PHE A 1 102 ? -10.725 -0.001 15.393 1.00 97.31 102 PHE A N 1
ATOM 797 C CA . PHE A 1 102 ? -10.386 0.677 16.645 1.00 97.31 102 PHE A CA 1
ATOM 798 C C . PHE A 1 102 ? -11.544 1.532 17.163 1.00 97.31 102 PHE A C 1
ATOM 800 O O . PHE A 1 102 ? -11.844 1.461 18.355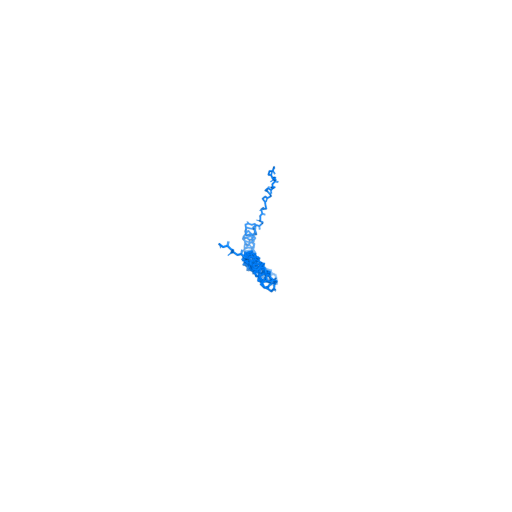 1.00 97.31 102 PHE A O 1
ATOM 807 N N . TYR A 1 103 ? -12.240 2.270 16.292 1.00 96.75 103 TYR A N 1
ATOM 808 C CA . TYR A 1 103 ? -13.428 3.027 16.700 1.00 96.75 103 TYR A CA 1
ATOM 809 C C . TYR A 1 103 ? -14.546 2.124 17.228 1.00 96.75 103 TYR A C 1
ATOM 811 O O . TYR A 1 103 ? -15.129 2.427 18.269 1.00 96.75 103 TYR A O 1
ATOM 819 N N . CYS A 1 104 ? -14.818 0.995 16.566 1.00 97.06 104 CYS A N 1
ATOM 820 C CA . CYS A 1 104 ? -15.796 0.023 17.061 1.00 97.06 104 CYS A CA 1
ATOM 821 C C . CYS A 1 104 ? -15.409 -0.515 18.444 1.00 97.06 104 CYS A C 1
ATOM 823 O O . CYS A 1 104 ? -16.226 -0.492 19.360 1.00 97.06 104 CYS A O 1
ATOM 825 N N . PHE A 1 105 ? -14.153 -0.932 18.616 1.00 97.88 105 PHE A N 1
ATOM 826 C CA . PHE A 1 105 ? -13.663 -1.465 19.886 1.00 97.88 105 PHE A CA 1
ATOM 827 C C . PHE A 1 105 ? -13.725 -0.434 21.023 1.00 97.88 105 PHE A C 1
ATOM 829 O O . PHE A 1 105 ? -14.104 -0.761 22.146 1.00 97.88 105 PHE A O 1
ATOM 836 N N . ALA A 1 106 ? -13.404 0.830 20.736 1.00 97.81 106 ALA A N 1
ATOM 837 C CA . ALA A 1 106 ? -13.553 1.915 21.702 1.00 97.81 106 ALA A CA 1
ATOM 838 C C . ALA A 1 106 ? -15.020 2.094 22.139 1.00 97.81 106 ALA A C 1
ATOM 840 O O . ALA A 1 106 ? -15.284 2.270 23.330 1.00 97.81 106 ALA A O 1
ATOM 841 N N . GLY A 1 107 ? -15.968 1.987 21.201 1.00 97.75 107 GLY A N 1
ATOM 842 C CA . GLY A 1 107 ? -17.402 1.994 21.501 1.00 97.75 107 GLY A CA 1
ATOM 843 C C . GLY A 1 107 ? -17.830 0.817 22.383 1.00 97.75 107 GLY A C 1
ATOM 844 O O . GLY A 1 107 ? -18.502 1.014 23.391 1.00 97.75 107 GLY A O 1
ATOM 845 N N . GLU A 1 108 ? -17.372 -0.398 22.074 1.00 98.62 108 GLU A N 1
ATOM 846 C CA . GLU A 1 108 ? -17.659 -1.594 22.882 1.00 98.62 108 GLU A CA 1
ATOM 847 C C . GLU A 1 108 ? -17.131 -1.473 24.321 1.00 98.62 108 GLU A C 1
ATOM 849 O O . GLU A 1 108 ? -17.810 -1.870 25.273 1.00 98.62 108 GLU A O 1
ATOM 854 N N . ILE A 1 109 ? -15.940 -0.889 24.503 1.00 98.44 109 ILE A N 1
ATOM 855 C CA . ILE A 1 109 ? -15.393 -0.587 25.833 1.00 98.44 109 ILE A CA 1
ATOM 856 C C . ILE A 1 109 ? -16.290 0.409 26.572 1.00 98.44 109 ILE A C 1
ATOM 858 O O . ILE A 1 109 ? -16.576 0.210 27.753 1.00 98.44 109 ILE A O 1
ATOM 862 N N . GLN A 1 110 ? -16.738 1.469 25.900 1.00 98.31 110 GLN A N 1
ATOM 863 C CA . GLN A 1 110 ? -17.601 2.477 26.512 1.00 98.31 110 GLN A CA 1
ATOM 864 C C . GLN A 1 110 ? -18.935 1.872 26.977 1.00 98.31 110 GLN A C 1
ATOM 866 O O . GLN A 1 110 ? -19.365 2.130 28.104 1.00 98.31 110 GLN A O 1
ATOM 871 N N . ASP A 1 111 ? -19.544 1.011 26.164 1.00 98.38 111 ASP A N 1
ATOM 872 C CA . ASP A 1 111 ? -20.765 0.285 26.525 1.00 98.38 111 ASP A CA 1
ATOM 873 C C . ASP A 1 111 ? -20.548 -0.643 27.727 1.00 98.38 111 ASP A C 1
ATOM 875 O O . ASP A 1 111 ? -21.410 -0.763 28.606 1.00 98.38 111 ASP A O 1
ATOM 879 N N . LEU A 1 112 ? -19.396 -1.318 27.788 1.00 98.62 112 LEU A N 1
ATOM 880 C CA . LEU A 1 112 ? -19.048 -2.175 28.918 1.00 98.62 112 LEU A CA 1
ATOM 881 C C . LEU A 1 112 ? -18.884 -1.365 30.210 1.00 98.62 112 LEU A C 1
ATOM 883 O O . LEU A 1 112 ? -19.404 -1.777 31.249 1.00 98.62 112 LEU A O 1
ATOM 887 N N . ILE A 1 113 ? -18.218 -0.208 30.144 1.00 98.56 113 ILE A N 1
ATOM 888 C CA . ILE A 1 113 ? -18.066 0.709 31.283 1.00 98.56 113 ILE A CA 1
ATOM 889 C C . ILE A 1 113 ? -19.443 1.118 31.818 1.00 98.56 113 ILE A C 1
ATOM 891 O O . ILE A 1 113 ? -19.696 0.960 33.012 1.00 98.56 113 ILE A O 1
ATOM 895 N N . GLN A 1 114 ? -20.368 1.536 30.949 1.00 98.44 114 GLN A N 1
ATOM 896 C CA . GLN A 1 114 ? -21.723 1.925 31.365 1.00 98.44 114 GLN A CA 1
ATOM 897 C C . GLN A 1 114 ? -22.481 0.777 32.048 1.00 98.44 114 GLN A C 1
ATOM 899 O O . GLN A 1 114 ? -23.150 0.972 33.066 1.00 98.44 114 GLN A O 1
ATOM 904 N N . LYS A 1 115 ? -22.359 -0.451 31.527 1.00 98.56 115 LYS A N 1
ATOM 905 C CA . LYS A 1 115 ? -22.966 -1.636 32.156 1.00 98.56 115 LYS A CA 1
ATOM 906 C C . LYS A 1 115 ? -22.383 -1.894 33.546 1.00 98.56 115 LYS A C 1
ATOM 908 O O . LYS A 1 115 ? -23.136 -2.190 34.474 1.00 98.56 115 LYS A O 1
ATOM 913 N N . MET A 1 116 ? -21.065 -1.767 33.706 1.00 98.56 116 MET A N 1
ATOM 914 C CA . MET A 1 116 ? -20.399 -1.926 35.002 1.00 98.56 116 MET A CA 1
ATOM 915 C C . MET A 1 116 ? -20.829 -0.851 36.007 1.00 98.56 116 MET A C 1
ATOM 917 O O . MET A 1 116 ? -21.120 -1.182 37.155 1.00 98.56 116 MET A O 1
ATOM 921 N N . GLU A 1 117 ? -20.942 0.410 35.587 1.00 98.50 117 GLU A N 1
ATOM 922 C CA . GLU A 1 117 ? -21.465 1.500 36.424 1.00 98.50 117 GLU A CA 1
ATOM 923 C C . GLU A 1 117 ? -22.902 1.225 36.899 1.00 98.50 117 GLU A C 1
ATOM 925 O O . GLU A 1 117 ? -23.235 1.446 38.071 1.00 98.50 117 GLU A O 1
ATOM 930 N N . GLY A 1 118 ? -23.744 0.669 36.021 1.00 98.31 118 GLY A N 1
ATOM 931 C CA . GLY A 1 118 ? -25.093 0.223 36.371 1.00 98.31 118 GLY A CA 1
ATOM 932 C C . GLY A 1 118 ? -25.093 -0.879 37.436 1.00 98.31 118 GLY A C 1
ATOM 933 O O . GLY A 1 118 ? -25.827 -0.796 38.422 1.00 98.31 118 GLY A O 1
ATOM 934 N N . ILE A 1 119 ? -24.225 -1.885 37.290 1.00 98.56 119 ILE A N 1
ATOM 935 C CA . ILE A 1 119 ? -24.062 -2.958 38.284 1.00 98.56 119 ILE A CA 1
ATOM 936 C C . ILE A 1 119 ? -23.612 -2.392 39.637 1.00 98.56 119 ILE A C 1
ATOM 938 O O . ILE A 1 119 ? -24.187 -2.750 40.664 1.00 98.56 119 ILE A O 1
ATOM 942 N N . VAL A 1 120 ? -22.629 -1.486 39.656 1.00 98.56 120 VAL A N 1
ATOM 943 C CA . VAL A 1 120 ? -22.133 -0.860 40.896 1.00 98.56 120 VAL A CA 1
ATOM 944 C C . VAL A 1 120 ? -23.241 -0.074 41.599 1.00 98.56 120 VAL A C 1
ATOM 946 O O . VAL A 1 120 ? -23.411 -0.201 42.813 1.00 98.56 120 VAL A O 1
ATOM 949 N N . THR A 1 121 ? -24.035 0.690 40.845 1.00 98.44 121 THR A N 1
ATOM 950 C CA . THR A 1 121 ? -25.204 1.407 41.377 1.00 98.44 121 THR A CA 1
ATOM 951 C C . THR A 1 121 ? -26.201 0.448 42.029 1.00 98.44 121 THR A C 1
ATOM 953 O O . THR A 1 121 ? -26.628 0.682 43.161 1.00 98.44 121 THR A O 1
ATOM 956 N N . ASN A 1 122 ? -26.525 -0.661 41.361 1.00 98.50 122 ASN A N 1
ATOM 957 C CA . ASN A 1 122 ? -27.454 -1.662 41.887 1.00 98.50 122 ASN A CA 1
ATOM 958 C C . ASN A 1 122 ? -26.923 -2.338 43.157 1.00 98.50 122 ASN A C 1
ATOM 960 O O . ASN A 1 122 ? -27.669 -2.488 44.120 1.00 98.50 122 ASN A O 1
ATOM 964 N N . ILE A 1 123 ? -25.635 -2.692 43.199 1.00 98.56 123 ILE A N 1
ATOM 965 C CA . ILE A 1 123 ? -24.997 -3.245 44.406 1.00 98.56 123 ILE A CA 1
ATOM 966 C C . ILE A 1 123 ? -25.116 -2.260 45.570 1.00 98.56 123 ILE A C 1
ATOM 968 O O . ILE A 1 123 ? -25.462 -2.660 46.680 1.00 98.56 123 ILE A O 1
ATOM 972 N N . ARG A 1 124 ? -24.873 -0.967 45.323 1.00 98.06 124 ARG A N 1
ATOM 973 C CA . ARG A 1 124 ? -24.986 0.072 46.351 1.00 98.06 124 ARG A CA 1
ATOM 974 C C . ARG A 1 124 ? -26.415 0.208 46.877 1.00 98.06 124 ARG A C 1
ATOM 976 O O . ARG A 1 124 ? -26.597 0.316 48.086 1.00 98.06 124 ARG A O 1
ATOM 983 N N . LEU A 1 125 ? -27.415 0.177 45.995 1.00 98.38 125 LEU A N 1
ATOM 984 C CA . LEU A 1 125 ? -28.825 0.200 46.392 1.00 98.38 125 LEU A CA 1
ATOM 985 C C . LEU A 1 125 ? -29.176 -1.009 47.262 1.00 98.38 125 LEU A C 1
ATOM 987 O O . LEU A 1 125 ? -29.680 -0.830 48.366 1.00 98.38 125 LEU A O 1
ATOM 991 N N . THR A 1 126 ? -28.826 -2.218 46.816 1.00 98.38 126 THR A N 1
ATOM 992 C CA . THR A 1 126 ? -29.058 -3.450 47.581 1.00 98.38 126 THR A CA 1
ATOM 993 C C . THR A 1 126 ? -28.373 -3.407 48.945 1.00 98.38 126 THR A C 1
ATOM 995 O O . THR A 1 126 ? -28.992 -3.740 49.951 1.00 98.38 126 THR A O 1
ATOM 998 N N . SER A 1 127 ? -27.114 -2.961 49.002 1.00 98.31 127 SER A N 1
ATOM 999 C CA . SER A 1 127 ? -26.372 -2.828 50.260 1.00 98.31 127 SER A CA 1
ATOM 1000 C C . SER A 1 127 ? -27.057 -1.864 51.230 1.00 98.31 127 SER A C 1
ATOM 1002 O O . SER A 1 127 ? -27.149 -2.167 52.415 1.00 98.31 127 SER A O 1
ATOM 1004 N N . ASN A 1 128 ? -27.561 -0.727 50.741 1.00 98.12 128 ASN A N 1
ATOM 1005 C CA . ASN A 1 128 ? -28.284 0.236 51.572 1.00 98.12 128 ASN A CA 1
ATOM 1006 C C . ASN A 1 128 ? -29.604 -0.344 52.096 1.00 98.12 128 ASN A C 1
ATOM 1008 O O . ASN A 1 128 ? -29.929 -0.156 53.263 1.00 98.12 128 ASN A O 1
ATOM 1012 N N . THR A 1 129 ? -30.354 -1.064 51.256 1.00 98.25 129 THR A N 1
ATOM 1013 C CA . THR A 1 129 ? -31.597 -1.725 51.675 1.00 98.25 129 THR A CA 1
ATOM 1014 C C . THR A 1 129 ? -31.335 -2.785 52.742 1.00 98.25 129 THR A C 1
ATOM 1016 O O . THR A 1 129 ? -32.060 -2.846 53.728 1.00 98.25 129 THR A O 1
ATOM 1019 N N . LEU A 1 130 ? -30.282 -3.592 52.586 1.00 98.19 130 LEU A N 1
ATOM 1020 C CA . LEU A 1 130 ? -29.897 -4.576 53.600 1.00 98.19 130 LEU A CA 1
ATOM 1021 C C . LEU A 1 130 ? -29.499 -3.912 54.922 1.00 98.19 130 LEU A C 1
ATOM 1023 O O . LEU A 1 130 ? -29.878 -4.414 55.976 1.00 98.19 130 LEU A O 1
ATOM 1027 N N . GLN A 1 131 ? -28.793 -2.777 54.874 1.00 97.75 131 GLN A N 1
ATOM 1028 C CA . GLN A 1 131 ? -28.465 -2.015 56.078 1.00 97.75 131 GLN A CA 1
ATOM 1029 C C . GLN A 1 131 ? -29.731 -1.514 56.784 1.00 97.75 131 GLN A C 1
ATOM 1031 O O . GLN A 1 131 ? -29.883 -1.742 57.975 1.00 97.75 131 GLN A O 1
ATOM 1036 N N . GLN A 1 132 ? -30.678 -0.927 56.044 1.00 97.38 132 GLN A N 1
ATOM 1037 C CA . GLN A 1 132 ? -31.954 -0.465 56.607 1.00 97.38 132 GLN A CA 1
ATOM 1038 C C . GLN A 1 132 ? -32.758 -1.598 57.257 1.00 97.38 132 GLN A C 1
ATOM 1040 O O . GLN A 1 132 ? -33.346 -1.403 58.315 1.00 97.38 132 GLN A O 1
ATOM 1045 N N . ILE A 1 133 ? -32.779 -2.784 56.640 1.00 97.31 133 ILE A N 1
ATOM 1046 C CA . ILE A 1 133 ? -33.429 -3.969 57.219 1.00 97.31 133 ILE A CA 1
ATOM 1047 C C . ILE A 1 133 ? -32.716 -4.394 58.508 1.00 97.31 133 ILE A C 1
ATOM 1049 O O . ILE A 1 133 ? -33.377 -4.696 59.495 1.00 97.31 133 ILE A O 1
ATOM 1053 N N . SER A 1 134 ? -31.380 -4.416 58.506 1.00 96.62 134 SER A N 1
ATOM 1054 C CA . SER A 1 134 ? -30.592 -4.764 59.690 1.00 96.62 134 SER A CA 1
ATOM 1055 C C . SER A 1 134 ? -30.850 -3.804 60.851 1.00 96.62 134 SER A C 1
ATOM 1057 O O . SER A 1 134 ? -31.012 -4.263 61.977 1.00 96.62 134 SER A O 1
ATOM 1059 N N . ASP A 1 135 ? -30.896 -2.499 60.580 1.00 96.44 135 ASP A N 1
ATOM 1060 C CA . ASP A 1 135 ? -31.135 -1.472 61.597 1.00 96.44 135 ASP A CA 1
ATOM 1061 C C . ASP A 1 135 ? -32.543 -1.628 62.202 1.00 96.44 135 ASP A C 1
ATOM 1063 O O . ASP A 1 135 ? -32.692 -1.637 63.420 1.00 96.44 135 ASP A O 1
ATOM 1067 N N . ALA A 1 136 ? -33.564 -1.857 61.368 1.00 95.12 136 ALA A N 1
ATOM 1068 C CA . ALA A 1 136 ? -34.938 -2.067 61.830 1.00 95.12 136 ALA A CA 1
ATOM 1069 C C . ALA A 1 136 ? -35.095 -3.326 62.702 1.00 95.12 136 ALA A C 1
ATOM 1071 O O . ALA A 1 136 ? -35.832 -3.307 63.683 1.00 95.12 136 ALA A O 1
ATOM 1072 N N . LEU A 1 137 ? -34.395 -4.415 62.368 1.00 94.69 137 LEU A N 1
ATOM 1073 C CA . LEU A 1 137 ? -34.409 -5.637 63.181 1.00 94.69 137 LEU A CA 1
ATOM 1074 C C . LEU A 1 137 ? -33.708 -5.441 64.531 1.00 94.69 137 LEU A C 1
ATOM 1076 O O . LEU A 1 137 ? -34.160 -5.991 65.529 1.00 94.69 137 LEU A O 1
ATOM 1080 N N . GLN A 1 138 ? -32.630 -4.651 64.575 1.00 91.88 138 GLN A N 1
ATOM 1081 C CA . GLN A 1 138 ? -31.974 -4.298 65.837 1.00 91.88 138 GLN A CA 1
ATOM 1082 C C . GLN A 1 138 ? -32.867 -3.410 66.708 1.00 91.88 138 GLN A C 1
ATOM 1084 O O . GLN A 1 138 ? -32.916 -3.601 67.919 1.00 91.88 138 GLN A O 1
ATOM 1089 N N . GLU A 1 139 ? -33.578 -2.451 66.111 1.00 88.19 139 GLU A N 1
ATOM 1090 C CA . GLU A 1 139 ? -34.551 -1.629 66.837 1.00 88.19 139 GLU A CA 1
ATOM 1091 C C . GLU A 1 139 ? -35.687 -2.483 67.425 1.00 88.19 139 GLU A C 1
ATOM 1093 O O . GLU A 1 139 ? -36.020 -2.310 68.596 1.00 88.19 139 GLU A O 1
ATOM 1098 N N . ASP A 1 140 ? -36.232 -3.434 66.661 1.00 87.38 140 ASP A N 1
ATOM 1099 C CA . ASP A 1 140 ? -37.288 -4.351 67.118 1.00 87.38 140 ASP A CA 1
ATOM 1100 C C . ASP A 1 140 ? -36.817 -5.255 68.275 1.00 87.38 140 ASP A C 1
ATOM 1102 O O . ASP A 1 140 ? -37.495 -5.375 69.297 1.00 87.38 140 ASP A O 1
ATOM 1106 N N . GLU A 1 141 ? -35.604 -5.813 68.174 1.00 83.94 141 GLU A N 1
ATOM 1107 C CA . GLU A 1 141 ? -34.986 -6.627 69.232 1.00 83.94 141 GLU A CA 1
ATOM 1108 C C . GLU A 1 141 ? -34.807 -5.823 70.532 1.00 83.94 141 GLU A C 1
ATOM 1110 O O . GLU A 1 141 ? -35.196 -6.280 71.609 1.00 83.94 141 GLU A O 1
ATOM 1115 N N . VAL A 1 142 ? -34.310 -4.584 70.437 1.00 79.38 142 VAL A N 1
ATOM 1116 C CA . VAL A 1 142 ? -34.141 -3.690 71.596 1.00 79.38 142 VAL A CA 1
ATOM 1117 C C . VAL A 1 142 ? -35.488 -3.305 72.223 1.00 79.38 142 VAL A C 1
ATOM 1119 O O . VAL A 1 142 ? -35.593 -3.222 73.448 1.00 79.38 142 VAL A O 1
ATOM 1122 N N . MET A 1 143 ? -36.528 -3.075 71.417 1.00 75.44 143 MET A N 1
ATOM 1123 C CA . MET A 1 143 ? -37.870 -2.729 71.906 1.00 75.44 143 MET A CA 1
ATOM 1124 C C . MET A 1 143 ? -38.551 -3.906 72.619 1.00 75.44 143 MET A C 1
ATOM 1126 O O . MET A 1 143 ? -39.179 -3.704 73.665 1.00 75.44 143 MET A O 1
ATOM 1130 N N . SER A 1 144 ? -38.373 -5.125 72.100 1.00 76.31 144 SER A N 1
ATOM 1131 C CA . SER A 1 144 ? -38.874 -6.356 72.719 1.00 76.31 144 SER A CA 1
ATOM 1132 C C . SER A 1 144 ? -38.155 -6.654 74.047 1.00 76.31 144 SER A C 1
ATOM 1134 O O . SER A 1 144 ? -38.804 -6.922 75.060 1.00 76.31 144 SER A O 1
ATOM 1136 N N . GLU A 1 145 ? -36.825 -6.493 74.110 1.00 73.69 145 GLU A N 1
ATOM 1137 C CA .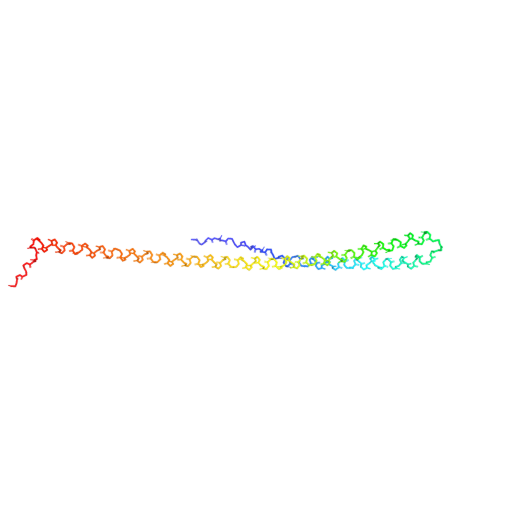 GLU A 1 145 ? -36.053 -6.660 75.355 1.00 73.69 145 GLU A CA 1
ATOM 1138 C C . GLU A 1 145 ? -36.363 -5.591 76.419 1.00 73.69 145 GLU A C 1
ATOM 1140 O O . GLU A 1 145 ? -36.305 -5.871 77.620 1.00 73.69 145 GLU A O 1
ATOM 1145 N N . ALA A 1 146 ? -36.720 -4.372 76.005 1.00 74.12 146 ALA A N 1
ATOM 1146 C CA . ALA A 1 146 ? -37.080 -3.282 76.913 1.00 74.12 146 ALA A CA 1
ATOM 1147 C C . ALA A 1 146 ? -38.490 -3.420 77.527 1.00 74.12 146 ALA A C 1
ATOM 1149 O O . ALA A 1 146 ? -38.848 -2.621 78.396 1.00 74.12 146 ALA A O 1
ATOM 1150 N N . GLY A 1 147 ? -39.291 -4.410 77.105 1.00 58.44 147 GLY A N 1
ATOM 1151 C CA . GLY A 1 147 ? -40.668 -4.601 77.576 1.00 58.44 147 GLY A CA 1
ATOM 1152 C C . GLY A 1 147 ? -41.615 -3.465 77.169 1.00 58.44 147 GLY A C 1
ATOM 1153 O O . GLY A 1 147 ? -42.582 -3.193 77.878 1.00 58.44 147 GLY A O 1
ATOM 1154 N N . LEU A 1 148 ? -41.307 -2.776 76.063 1.00 58.12 148 LEU A N 1
ATOM 1155 C CA . LEU A 1 148 ? -42.051 -1.626 75.535 1.00 58.12 148 LEU A CA 1
ATOM 1156 C C . LEU A 1 148 ? -42.926 -1.993 74.323 1.00 58.12 148 LEU A C 1
ATOM 1158 O O . LEU A 1 148 ? -43.255 -1.120 73.518 1.00 58.12 148 LEU A O 1
ATOM 1162 N N . GLU A 1 149 ? -43.321 -3.260 74.179 1.00 57.59 149 GLU A N 1
ATOM 1163 C CA . GLU A 1 149 ? -44.440 -3.604 73.298 1.00 57.59 149 GLU A CA 1
ATOM 1164 C C . GLU A 1 149 ? -45.702 -2.958 73.878 1.00 57.59 149 GLU A C 1
ATOM 1166 O O . GLU A 1 149 ? -46.069 -3.192 75.029 1.00 57.59 149 GLU A O 1
ATOM 1171 N N . GLY A 1 150 ? -46.292 -2.048 73.104 1.00 54.31 150 GLY A N 1
ATOM 1172 C CA . GLY A 1 150 ? -47.405 -1.217 73.529 1.00 54.31 150 GLY A CA 1
ATOM 1173 C C . GLY A 1 150 ? -48.532 -2.034 74.153 1.00 54.31 150 GLY A C 1
ATOM 1174 O O . GLY A 1 150 ? -49.030 -2.992 73.569 1.00 54.31 150 GLY A O 1
ATOM 1175 N N . ASP A 1 151 ? -48.940 -1.589 75.335 1.00 52.56 151 ASP A N 1
ATOM 1176 C CA . ASP A 1 151 ? -50.216 -1.901 75.960 1.00 52.56 151 ASP A CA 1
ATOM 1177 C C . ASP A 1 151 ? -51.341 -1.393 75.035 1.00 52.56 151 ASP A C 1
ATOM 1179 O O . ASP A 1 151 ? -51.834 -0.273 75.179 1.00 52.56 151 ASP A O 1
ATOM 1183 N N . GLU A 1 152 ? -51.706 -2.180 74.019 1.00 54.06 152 GLU A N 1
ATOM 1184 C CA . GLU A 1 152 ? -52.978 -2.028 73.310 1.00 54.06 152 GLU A CA 1
ATOM 1185 C C . GLU A 1 152 ? -54.092 -2.508 74.252 1.00 54.06 152 GLU A C 1
ATOM 1187 O O . GLU A 1 152 ? -54.557 -3.645 74.200 1.00 54.06 152 GLU A O 1
ATOM 1192 N N . THR A 1 153 ? -54.482 -1.627 75.174 1.00 48.69 153 THR A N 1
ATOM 1193 C CA . THR A 1 153 ? -55.697 -1.770 75.977 1.00 48.69 153 THR A CA 1
ATOM 1194 C C . THR A 1 153 ? -56.907 -1.316 75.156 1.00 48.69 153 THR A C 1
ATOM 1196 O O . THR A 1 153 ? -57.081 -0.124 74.899 1.00 48.69 153 THR A O 1
ATOM 1199 N N . GLU A 1 154 ? -57.743 -2.277 74.747 1.00 42.50 154 GLU A N 1
ATOM 1200 C CA . GLU A 1 154 ? -59.191 -2.072 74.540 1.00 42.50 154 GLU A CA 1
ATOM 1201 C C . GLU A 1 154 ? -59.940 -2.055 75.882 1.00 42.50 154 GLU A C 1
ATOM 1203 O O . GLU A 1 154 ? -59.595 -2.862 76.780 1.00 42.50 154 GLU A O 1
#

Foldseek 3Di:
DDDPDDPPPPPPDDCCVPVVVVLVVVLVVLLVVLVVLLVVLVVLLVVLVVDPDPVSSVVSNVVSVVSNVVSVVSNVVSVVVVVVVVVVVVVVVVVVVVVVVVVVVVVVVVVVVVVVVVVVVVVVVVVVVVVVVVVVVVVVVVCVVVVPPDPPDD

Sequence (154 aa):
MPNNRNQETEETFDPQKHVSPIINSLSTSTHHFSNALMQQANSLSGKADMINDPETKKSFMDIVNNLREIASALTSLMDNNNMAIGQFQTLFEDVESLEKRFYCFAGEIQDLIQKMEGIVTNIRLTSNTLQQISDALQEDEVMSEAGLEGDETE

pLDDT: mean 86.86, std 16.34, range [39.78, 98.62]